Protein AF-A0A3D5X9N9-F1 (afdb_monomer_lite)

Foldseek 3Di:
DPPVVVVVVVVVVVVVPCPDPPVPPPPDPPDDPDDDDDDDPPDDLCCCVVCVVVDDCDDSVCCCPVHDHDSPDDDPDDAPDDPQVVCCVVPVDHCVPSVCNDQWDADPVVNGIDGPVD

Structure (mmCIF, N/CA/C/O backbone):
data_AF-A0A3D5X9N9-F1
#
_entry.id   AF-A0A3D5X9N9-F1
#
loop_
_atom_site.group_PDB
_atom_site.id
_atom_site.type_symbol
_atom_site.label_atom_id
_atom_site.label_alt_id
_atom_site.label_comp_id
_atom_site.label_asym_id
_atom_site.label_entity_id
_atom_site.label_seq_id
_atom_site.pdbx_PDB_ins_code
_atom_site.Cartn_x
_atom_site.Cartn_y
_atom_site.Cartn_z
_atom_site.occupancy
_atom_site.B_iso_or_equiv
_atom_site.auth_seq_id
_atom_site.auth_comp_id
_atom_site.auth_asym_id
_atom_site.auth_atom_id
_atom_site.pdbx_PDB_model_num
ATOM 1 N N . MET A 1 1 ? -53.199 -5.745 59.165 1.00 50.38 1 MET A N 1
ATOM 2 C CA . MET A 1 1 ? -52.833 -4.727 58.148 1.00 50.38 1 MET A CA 1
ATOM 3 C C . MET A 1 1 ? -51.319 -4.642 57.859 1.00 50.38 1 MET A C 1
ATOM 5 O O . MET A 1 1 ? -50.864 -3.616 57.387 1.00 50.38 1 MET A O 1
ATOM 9 N N . LYS A 1 2 ? -50.515 -5.704 58.081 1.00 51.69 2 LYS A N 1
ATOM 10 C CA . LYS A 1 2 ? -49.049 -5.687 57.838 1.00 51.69 2 LYS A CA 1
ATOM 11 C C . LYS A 1 2 ? -48.584 -6.542 56.642 1.00 51.69 2 LYS A C 1
ATOM 13 O O . LYS A 1 2 ? -47.462 -6.385 56.187 1.00 51.69 2 LYS A O 1
ATOM 18 N N . LYS A 1 3 ? -49.452 -7.408 56.096 1.00 49.78 3 LYS A N 1
ATOM 19 C CA . LYS A 1 3 ? -49.132 -8.296 54.956 1.00 49.78 3 LYS A CA 1
ATOM 20 C C . LYS A 1 3 ? -49.268 -7.623 53.581 1.00 49.78 3 LYS A C 1
ATOM 22 O O . LYS A 1 3 ? -48.635 -8.058 52.633 1.00 49.78 3 LYS A O 1
ATOM 27 N N . PHE A 1 4 ? -50.037 -6.536 53.488 1.00 49.81 4 PHE A N 1
ATOM 28 C CA . PHE A 1 4 ? -50.234 -5.789 52.235 1.00 49.81 4 PHE A CA 1
ATOM 29 C C . PHE A 1 4 ? -49.070 -4.842 51.899 1.00 49.81 4 PHE A C 1
ATOM 31 O O . PHE A 1 4 ? -48.860 -4.511 50.738 1.00 49.81 4 PHE A O 1
ATOM 38 N N . PHE A 1 5 ? -48.274 -4.453 52.898 1.00 49.25 5 PHE A N 1
ATOM 39 C CA . PHE A 1 5 ? -47.130 -3.554 52.716 1.00 49.25 5 PHE A CA 1
ATOM 40 C C . PHE A 1 5 ? -45.928 -4.249 52.046 1.00 49.25 5 PHE A C 1
ATOM 42 O O . PHE A 1 5 ? -45.162 -3.618 51.327 1.00 49.25 5 PHE A O 1
ATOM 49 N N . TRP A 1 6 ? -45.799 -5.570 52.215 1.00 51.16 6 TRP A N 1
ATOM 50 C CA . TRP A 1 6 ? -44.709 -6.370 51.637 1.00 51.16 6 TRP A CA 1
ATOM 51 C C . TRP A 1 6 ? -44.961 -6.852 50.199 1.00 51.16 6 TRP A C 1
ATOM 53 O O . TRP A 1 6 ? -44.020 -7.280 49.537 1.00 51.16 6 TRP A O 1
ATOM 63 N N . LEU A 1 7 ? -46.195 -6.760 49.686 1.00 54.00 7 LEU A N 1
ATOM 64 C CA . LEU A 1 7 ? -46.487 -7.071 48.279 1.00 54.00 7 LEU A CA 1
ATOM 65 C C . LEU A 1 7 ? -46.157 -5.890 47.350 1.00 54.00 7 LEU A C 1
ATOM 67 O O . LEU A 1 7 ? -45.655 -6.09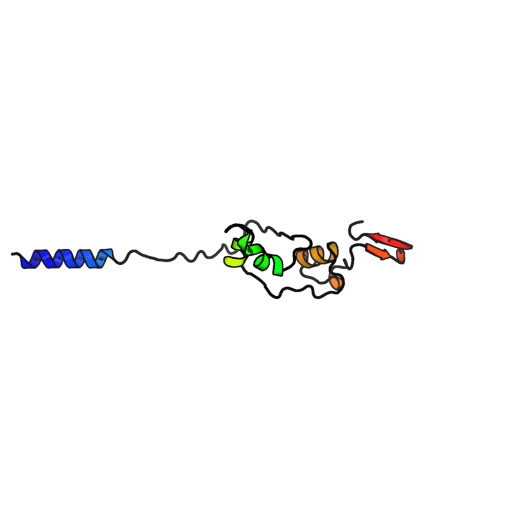7 46.250 1.00 54.00 7 LEU A O 1
ATOM 71 N N . GLY A 1 8 ? -46.367 -4.648 47.805 1.00 51.84 8 GLY A N 1
ATOM 72 C CA . GLY A 1 8 ? -46.040 -3.445 47.026 1.00 51.84 8 GLY A CA 1
ATOM 73 C C . GLY A 1 8 ? -44.535 -3.245 46.808 1.00 51.84 8 GLY A C 1
ATOM 74 O O . GLY A 1 8 ? -44.122 -2.777 45.749 1.00 51.84 8 GLY A O 1
ATOM 75 N N . LEU A 1 9 ? -43.705 -3.671 47.769 1.00 52.59 9 LEU A N 1
ATOM 76 C CA . LEU A 1 9 ? -42.243 -3.574 47.681 1.00 52.59 9 LEU A CA 1
ATOM 77 C C . LEU A 1 9 ? -41.646 -4.592 46.689 1.00 52.59 9 LEU A C 1
ATOM 79 O O . LEU A 1 9 ? -40.672 -4.296 46.003 1.00 52.59 9 LEU A O 1
ATOM 83 N N . SER A 1 10 ? -42.267 -5.770 46.562 1.00 52.41 10 SER A N 1
ATOM 84 C CA . SER A 1 10 ? -41.876 -6.807 45.595 1.00 52.41 10 SER A CA 1
ATOM 85 C C . SER A 1 10 ? -42.146 -6.379 44.148 1.00 52.41 10 SER A C 1
ATOM 87 O O . SER A 1 10 ? -41.316 -6.627 43.274 1.00 52.41 10 SER A O 1
ATOM 89 N N . VAL A 1 11 ? -43.255 -5.679 43.890 1.00 52.66 11 VAL A N 1
ATOM 90 C CA . VAL A 1 11 ? -43.610 -5.222 42.536 1.00 52.66 11 VAL A CA 1
ATOM 91 C C . VAL A 1 11 ? -42.684 -4.096 42.060 1.00 52.66 11 VAL A C 1
ATOM 93 O O . VAL A 1 11 ? -42.306 -4.082 40.890 1.00 52.66 11 VAL A O 1
ATOM 96 N N . PHE A 1 12 ? -42.223 -3.213 42.952 1.00 50.19 12 PHE A N 1
ATOM 97 C CA . PHE A 1 12 ? -41.213 -2.199 42.611 1.00 50.19 12 PHE A CA 1
ATOM 98 C C . PHE A 1 12 ? -39.807 -2.782 42.396 1.00 50.19 12 PHE A C 1
ATOM 100 O O . PHE A 1 12 ? -39.053 -2.260 41.577 1.00 50.19 12 PHE A O 1
ATOM 107 N N . PHE A 1 13 ? -39.462 -3.891 43.059 1.00 47.09 13 PHE A N 1
ATOM 108 C CA . PHE A 1 13 ? -38.160 -4.547 42.886 1.00 47.09 13 PHE A CA 1
ATOM 109 C C . PHE A 1 13 ? -38.043 -5.308 41.552 1.00 47.09 13 PHE A C 1
ATOM 111 O O . PHE A 1 13 ? -36.957 -5.410 40.989 1.00 47.09 13 PHE A O 1
ATOM 118 N N . VAL A 1 14 ? -39.163 -5.784 40.994 1.00 51.38 14 VAL A N 1
ATOM 119 C CA . VAL A 1 14 ? -39.185 -6.470 39.687 1.00 51.38 14 VAL A CA 1
ATOM 120 C C . VAL A 1 14 ? -39.177 -5.482 38.510 1.00 51.38 14 VAL A C 1
ATOM 122 O O . VAL A 1 14 ? -38.567 -5.764 37.481 1.00 51.38 14 VAL A O 1
ATOM 125 N N . HIS A 1 15 ? -39.764 -4.289 38.659 1.00 47.28 15 HIS A N 1
ATOM 126 C CA . HIS A 1 15 ? -39.765 -3.269 37.597 1.00 47.28 15 HIS A CA 1
ATOM 127 C C . HIS A 1 15 ? -38.444 -2.484 37.478 1.00 47.28 15 HIS A C 1
ATOM 129 O O . HIS A 1 15 ? -38.218 -1.835 36.460 1.00 47.28 15 HIS A O 1
ATOM 135 N N . GLY A 1 16 ? -37.553 -2.555 38.476 1.00 48.16 16 GLY A N 1
ATOM 136 C CA . GLY A 1 16 ? -36.245 -1.881 38.456 1.00 48.16 16 GLY A CA 1
ATOM 137 C C . GLY A 1 16 ? -35.137 -2.617 37.689 1.00 48.16 16 GLY A C 1
ATOM 138 O O . GLY A 1 16 ? -34.072 -2.047 37.470 1.00 48.16 16 GLY A O 1
ATOM 139 N N . LEU A 1 17 ? -35.364 -3.870 37.275 1.00 49.91 17 LEU A N 1
ATOM 140 C CA . LEU A 1 17 ? -34.336 -4.723 36.658 1.00 49.91 17 LEU A CA 1
ATOM 141 C C . LEU A 1 17 ? -34.373 -4.768 35.125 1.00 49.91 17 LEU A C 1
ATOM 143 O O . LEU A 1 17 ? -33.456 -5.308 34.514 1.00 49.91 17 LEU A O 1
ATOM 147 N N . VAL A 1 18 ? -35.369 -4.156 34.480 1.00 53.66 18 VAL A N 1
ATOM 148 C CA . VAL A 1 18 ? -35.439 -4.071 33.009 1.00 53.66 18 VAL A CA 1
ATOM 149 C C . VAL A 1 18 ? -34.928 -2.705 32.543 1.00 53.66 18 VAL A C 1
ATOM 151 O O . VAL A 1 18 ? -35.589 -1.963 31.818 1.00 53.66 18 VAL A O 1
ATOM 154 N N . SER A 1 19 ? -33.717 -2.349 32.976 1.00 56.19 19 SER A N 1
ATOM 155 C CA . SER A 1 19 ? -32.956 -1.287 32.321 1.00 56.19 19 SER A CA 1
ATOM 156 C C . SER A 1 19 ? -32.614 -1.774 30.921 1.00 56.19 19 SER A C 1
ATOM 158 O O . SER A 1 19 ? -31.780 -2.656 30.732 1.00 56.19 19 SER A O 1
ATOM 160 N N . LYS A 1 20 ? -33.330 -1.215 29.947 1.00 48.22 20 LYS A N 1
ATOM 161 C CA . LYS A 1 20 ? -33.132 -1.347 28.506 1.00 48.22 20 LYS A CA 1
ATOM 162 C C . LYS A 1 20 ? -31.645 -1.294 28.131 1.00 48.22 20 LYS A C 1
ATOM 164 O O . LYS A 1 20 ? -31.114 -0.223 27.858 1.00 48.22 20 LYS A O 1
ATOM 169 N N . SER A 1 21 ? -30.993 -2.447 28.035 1.00 49.22 21 SER A N 1
ATOM 170 C CA . SER A 1 21 ? -29.744 -2.583 27.289 1.00 49.22 21 SER A CA 1
ATOM 171 C C . SER A 1 21 ? -30.104 -2.949 25.851 1.00 49.22 21 SER A C 1
ATOM 173 O O . SER A 1 21 ? -29.894 -4.064 25.386 1.00 49.22 21 SER A O 1
ATOM 175 N N . PHE A 1 22 ? -30.727 -2.003 25.143 1.00 56.88 22 PHE A N 1
ATOM 176 C CA . PHE A 1 22 ? -30.637 -2.024 23.690 1.00 56.88 22 PHE A CA 1
ATOM 177 C C . PHE A 1 22 ? -29.221 -1.558 23.382 1.00 56.88 22 PHE A C 1
ATOM 179 O O . PHE A 1 22 ? -28.948 -0.361 23.360 1.00 56.88 22 PHE A O 1
ATOM 186 N N . ALA A 1 23 ? -28.301 -2.508 23.220 1.00 51.41 23 ALA A N 1
ATOM 187 C CA . ALA A 1 23 ? -27.048 -2.229 22.547 1.00 51.41 23 ALA A CA 1
ATOM 188 C C . ALA A 1 23 ? -27.422 -1.658 21.175 1.00 51.41 23 ALA A C 1
ATOM 190 O O . ALA A 1 23 ? -27.928 -2.370 20.308 1.00 51.41 23 ALA A O 1
ATOM 191 N N . GLN A 1 24 ? -27.282 -0.343 21.023 1.00 52.84 24 GLN A N 1
ATOM 192 C CA . GLN A 1 24 ? -27.513 0.331 19.762 1.00 52.84 24 GLN A CA 1
ATOM 193 C C . GLN A 1 24 ? -26.473 -0.211 18.788 1.00 52.84 24 GLN A C 1
ATOM 195 O O . GLN A 1 24 ? -25.292 0.122 18.878 1.00 52.84 24 GLN A O 1
ATOM 200 N N . ILE A 1 25 ? -26.909 -1.100 17.895 1.00 54.00 25 ILE A N 1
ATOM 201 C CA . ILE A 1 25 ? -26.103 -1.532 16.761 1.00 54.00 25 ILE A CA 1
ATOM 202 C C . ILE A 1 25 ? -25.841 -0.258 15.962 1.00 54.00 25 ILE A C 1
ATOM 204 O O . ILE A 1 25 ? -26.742 0.286 15.325 1.00 54.00 25 ILE A O 1
ATOM 208 N N . ASN A 1 26 ? -24.625 0.273 16.078 1.00 61.59 26 ASN A N 1
ATOM 209 C CA . ASN A 1 26 ? -24.166 1.392 15.273 1.00 61.59 26 ASN A CA 1
ATOM 210 C C . ASN A 1 26 ? -24.025 0.863 13.847 1.00 61.59 26 ASN A C 1
ATOM 212 O O . ASN A 1 26 ? -22.981 0.334 13.475 1.00 61.59 26 ASN A O 1
ATOM 216 N N . ILE A 1 27 ? -25.113 0.924 13.081 1.00 63.66 27 ILE A N 1
ATOM 217 C CA . ILE A 1 27 ? -25.077 0.649 11.651 1.00 63.66 27 ILE A CA 1
ATOM 218 C C . ILE A 1 27 ? -24.303 1.824 11.049 1.00 63.66 27 ILE A C 1
ATOM 220 O O . ILE A 1 27 ? -24.787 2.959 11.131 1.00 63.66 27 ILE A O 1
ATOM 224 N N . PRO A 1 28 ? -23.083 1.609 10.527 1.00 69.94 28 PRO A N 1
ATOM 225 C CA . PRO A 1 28 ? -22.329 2.695 9.927 1.00 69.94 28 PRO A CA 1
ATOM 226 C C . PRO A 1 28 ? -23.160 3.314 8.793 1.00 69.94 28 PRO A C 1
ATOM 228 O O . PRO A 1 28 ? -23.891 2.592 8.110 1.00 69.94 28 PRO A O 1
ATOM 231 N N . PRO A 1 29 ? -23.094 4.644 8.601 1.00 74.31 29 PRO A N 1
ATOM 232 C CA . PRO A 1 29 ? -23.847 5.310 7.549 1.00 74.31 29 PRO A CA 1
ATOM 233 C C . PRO A 1 29 ? -23.539 4.664 6.198 1.00 74.31 29 PRO A C 1
ATOM 235 O O . PRO A 1 29 ? -22.384 4.360 5.905 1.00 74.31 29 PRO A O 1
ATOM 238 N N . GLU A 1 30 ? -24.574 4.499 5.373 1.00 82.44 30 GLU A N 1
ATOM 239 C CA . GLU A 1 30 ? -24.507 3.775 4.094 1.00 82.44 30 GLU A CA 1
ATOM 240 C C . GLU A 1 30 ? -23.409 4.319 3.160 1.00 82.44 30 GLU A C 1
ATOM 242 O O . GLU A 1 30 ? -22.825 3.582 2.369 1.00 82.44 30 GLU A O 1
ATOM 247 N N . LYS A 1 31 ? -23.064 5.608 3.306 1.00 89.50 31 LYS A N 1
ATOM 248 C CA . LYS A 1 31 ? -21.943 6.248 2.620 1.00 89.50 31 LYS A CA 1
ATOM 249 C C . LYS A 1 31 ? -21.066 7.047 3.595 1.00 89.50 31 LYS A C 1
ATOM 251 O O . LYS A 1 31 ? -21.563 7.989 4.224 1.00 89.50 31 LYS A O 1
ATOM 256 N N . PRO A 1 32 ? -19.757 6.754 3.695 1.00 91.38 32 PRO A N 1
ATOM 257 C CA . PRO A 1 32 ? -18.840 7.576 4.475 1.00 91.38 32 PRO A CA 1
ATOM 258 C C . PRO A 1 32 ? -18.669 8.958 3.826 1.00 91.38 32 PRO A C 1
ATOM 260 O O . PRO A 1 32 ? -18.585 9.081 2.604 1.00 91.38 32 PRO A O 1
ATOM 263 N N . LYS A 1 33 ? -18.588 10.013 4.648 1.00 93.50 33 LYS A N 1
ATOM 264 C CA . LYS A 1 33 ? -18.336 11.389 4.171 1.00 93.50 33 LYS A CA 1
ATOM 265 C C . LYS A 1 33 ? -16.892 11.607 3.711 1.00 93.50 33 LYS A C 1
ATOM 267 O O . LYS A 1 33 ? -16.638 12.491 2.903 1.00 93.50 33 LYS A O 1
ATOM 272 N N . LEU A 1 34 ? -15.961 10.822 4.249 1.00 94.81 34 LEU A N 1
ATOM 273 C CA . LEU A 1 34 ? -14.533 10.895 3.971 1.00 94.81 34 LEU A CA 1
ATOM 274 C C . LEU A 1 34 ? -13.961 9.480 3.919 1.00 94.81 34 LEU A C 1
ATOM 276 O O . LEU A 1 34 ? -14.256 8.658 4.786 1.00 94.81 34 LEU A O 1
ATOM 280 N N . ILE A 1 35 ? -13.120 9.227 2.921 1.00 93.44 35 ILE A N 1
ATOM 281 C CA . ILE A 1 35 ? -12.308 8.018 2.812 1.00 93.44 35 ILE A CA 1
ATOM 282 C C . ILE A 1 35 ? -10.850 8.459 2.879 1.00 93.44 35 ILE A C 1
ATOM 284 O O . ILE A 1 35 ? -10.428 9.321 2.111 1.00 93.44 35 ILE A O 1
ATOM 288 N N . VAL A 1 36 ? -10.091 7.871 3.802 1.00 95.50 36 VAL A N 1
ATOM 289 C CA . VAL A 1 36 ? -8.653 8.113 3.942 1.00 95.50 36 VAL A CA 1
ATOM 290 C C . VAL A 1 36 ? -7.923 6.824 3.597 1.00 95.50 36 VAL A C 1
ATOM 292 O O . VAL A 1 36 ? -8.085 5.813 4.278 1.00 95.50 36 VAL A O 1
ATOM 295 N N . GLN A 1 37 ? -7.124 6.859 2.533 1.00 95.31 37 GLN A N 1
ATOM 296 C CA . GLN A 1 37 ? -6.260 5.752 2.140 1.00 95.31 37 GLN A CA 1
ATOM 297 C C . GLN A 1 37 ? -4.844 6.017 2.655 1.00 95.31 37 GLN A C 1
ATOM 299 O O . GLN A 1 37 ? -4.236 7.029 2.317 1.00 95.31 37 GLN A O 1
ATOM 304 N N . ILE A 1 38 ? -4.324 5.106 3.479 1.00 95.50 38 ILE A N 1
ATOM 305 C CA . ILE A 1 38 ? -2.985 5.204 4.070 1.00 95.50 38 ILE A CA 1
ATOM 306 C C . ILE A 1 38 ? -2.163 4.012 3.590 1.00 95.50 38 ILE A C 1
ATOM 308 O O . ILE A 1 38 ? -2.530 2.864 3.834 1.00 95.50 38 ILE A O 1
ATOM 312 N N . VAL A 1 39 ? -1.036 4.286 2.933 1.00 94.62 39 VAL A N 1
ATOM 313 C CA . VAL A 1 39 ? -0.074 3.268 2.496 1.00 94.62 39 VAL A CA 1
ATOM 314 C C . VAL A 1 39 ? 1.254 3.541 3.189 1.00 94.62 39 VAL A C 1
ATOM 316 O O . VAL A 1 39 ? 1.863 4.589 2.991 1.00 94.62 39 VAL A O 1
ATOM 319 N N . VAL A 1 40 ? 1.703 2.599 4.017 1.00 95.31 40 VAL A N 1
ATOM 320 C CA . VAL A 1 40 ? 2.986 2.703 4.720 1.00 95.31 40 VAL A CA 1
ATOM 321 C C . VAL A 1 40 ? 4.058 1.993 3.898 1.00 95.31 40 VAL A C 1
ATOM 323 O O . VAL A 1 40 ? 4.008 0.776 3.702 1.00 95.31 40 VAL A O 1
ATOM 326 N N . SER A 1 41 ? 5.038 2.753 3.416 1.00 93.62 41 SER A N 1
ATOM 327 C CA . SER A 1 41 ? 6.129 2.230 2.591 1.00 93.62 41 SER A CA 1
ATOM 328 C C . SER A 1 41 ? 6.902 1.122 3.301 1.00 93.62 41 SER A C 1
ATOM 330 O O . SER A 1 41 ? 7.310 1.271 4.451 1.00 93.62 41 SER A O 1
ATOM 332 N N . GLN A 1 42 ? 7.128 0.013 2.590 1.00 93.81 42 GLN A N 1
ATOM 333 C CA . GLN A 1 42 ? 7.941 -1.118 3.055 1.00 93.81 42 GLN A CA 1
ATOM 334 C C . GLN A 1 42 ? 7.467 -1.743 4.387 1.00 93.81 42 GLN A C 1
ATOM 336 O O . GLN A 1 42 ? 8.229 -2.420 5.082 1.00 93.81 42 GLN A O 1
ATOM 341 N N . MET A 1 43 ? 6.195 -1.558 4.746 1.00 94.38 43 MET A N 1
ATOM 342 C CA . MET A 1 43 ? 5.624 -2.173 5.936 1.00 94.38 43 MET A CA 1
ATOM 343 C C . MET A 1 43 ? 5.287 -3.636 5.666 1.00 94.38 43 MET A C 1
ATOM 345 O O . MET A 1 43 ? 4.380 -3.959 4.899 1.00 94.38 43 MET A O 1
ATOM 349 N N . ARG A 1 44 ? 6.016 -4.541 6.317 1.00 93.50 44 ARG A N 1
ATOM 350 C CA . ARG A 1 44 ? 5.684 -5.964 6.288 1.00 93.50 44 ARG A CA 1
ATOM 351 C C . ARG A 1 44 ? 4.521 -6.262 7.224 1.00 93.50 44 ARG A C 1
ATOM 353 O O . ARG A 1 44 ? 4.412 -5.679 8.301 1.00 93.50 44 ARG A O 1
ATOM 360 N N . TYR A 1 45 ? 3.706 -7.238 6.840 1.00 92.50 45 TYR A N 1
ATOM 361 C CA . TYR A 1 45 ? 2.558 -7.686 7.626 1.00 92.50 45 TYR A CA 1
ATOM 362 C C . TYR A 1 45 ? 2.939 -8.120 9.056 1.00 92.50 45 TYR A C 1
ATOM 364 O O . TYR A 1 45 ? 2.262 -7.752 10.01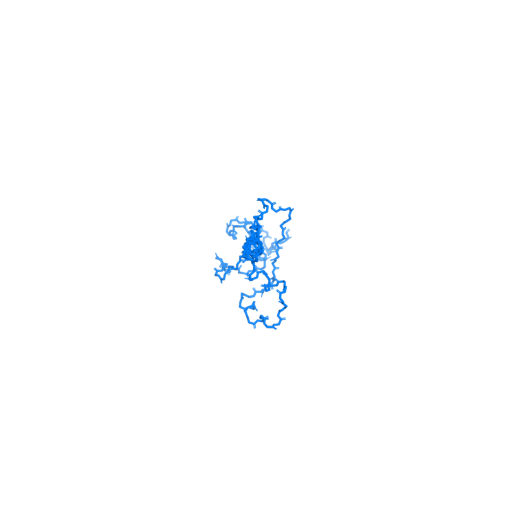5 1.00 92.50 45 TYR A O 1
ATOM 372 N N . ASP A 1 46 ? 4.054 -8.842 9.230 1.00 94.38 46 ASP A N 1
ATOM 373 C CA . ASP A 1 46 ? 4.462 -9.387 10.532 1.00 94.38 46 ASP A CA 1
ATOM 374 C C . ASP A 1 46 ? 4.828 -8.313 11.568 1.00 94.38 46 ASP A C 1
ATOM 376 O O . ASP A 1 46 ? 4.837 -8.595 12.766 1.00 94.38 46 ASP A O 1
ATOM 380 N N . TYR A 1 47 ? 5.070 -7.069 11.145 1.00 95.62 47 TYR A N 1
ATOM 381 C CA . TYR A 1 47 ? 5.422 -5.975 12.050 1.00 95.62 47 TYR A CA 1
ATOM 382 C C . TYR A 1 47 ? 4.295 -5.604 13.013 1.00 95.62 47 TYR A C 1
ATOM 384 O O . TYR A 1 47 ? 4.586 -5.282 14.164 1.00 95.62 47 TYR A O 1
ATOM 392 N N . ILE A 1 48 ? 3.031 -5.711 12.587 1.00 93.94 48 ILE A N 1
ATOM 393 C CA . ILE A 1 48 ? 1.873 -5.424 13.447 1.00 93.94 48 ILE A CA 1
ATOM 394 C C . ILE A 1 48 ? 1.884 -6.333 14.678 1.00 93.94 48 ILE A C 1
ATOM 396 O O . ILE A 1 48 ? 1.767 -5.864 15.806 1.00 93.94 48 ILE A O 1
ATOM 400 N N . GLN A 1 49 ? 2.092 -7.634 14.471 1.00 92.06 49 GLN A N 1
ATOM 401 C CA . GLN A 1 49 ? 2.128 -8.604 15.562 1.00 92.06 49 GLN A CA 1
ATOM 402 C C . GLN A 1 49 ? 3.456 -8.561 16.327 1.00 92.06 49 GLN A C 1
ATOM 404 O O . GLN A 1 49 ? 3.454 -8.617 17.555 1.00 92.06 49 GLN A O 1
ATOM 409 N N . ARG A 1 50 ? 4.591 -8.450 15.625 1.00 95.25 50 ARG A N 1
ATOM 410 C CA . ARG A 1 50 ? 5.933 -8.476 16.229 1.00 95.25 50 ARG A CA 1
ATOM 411 C C . ARG A 1 50 ? 6.172 -7.306 17.183 1.00 95.25 50 ARG A C 1
ATOM 413 O O . ARG A 1 50 ? 6.823 -7.478 18.212 1.00 95.25 50 ARG A O 1
ATOM 420 N N . TYR A 1 51 ? 5.668 -6.126 16.837 1.00 95.50 51 TYR A N 1
ATOM 421 C CA . TYR A 1 51 ? 5.862 -4.899 17.608 1.00 95.50 51 TYR A CA 1
ATOM 422 C C . TYR A 1 51 ? 4.594 -4.443 18.333 1.00 95.50 51 TYR A C 1
ATOM 424 O O . TYR A 1 51 ? 4.552 -3.315 18.811 1.00 95.50 51 TYR A O 1
ATOM 432 N N . SER A 1 52 ? 3.594 -5.318 18.476 1.00 94.06 52 SER A N 1
ATOM 433 C CA . SER A 1 52 ? 2.321 -5.014 19.146 1.00 94.06 52 SER A CA 1
ATOM 434 C C . SER A 1 52 ? 2.507 -4.416 20.543 1.00 94.06 52 SER A C 1
ATOM 436 O O . SER A 1 52 ? 1.871 -3.426 20.873 1.00 94.06 52 SER A O 1
ATOM 438 N N . HIS A 1 53 ? 3.456 -4.942 21.323 1.00 95.19 53 HIS A N 1
ATOM 439 C CA . HIS A 1 53 ? 3.807 -4.446 22.660 1.00 95.19 53 HIS A CA 1
ATOM 440 C C . HIS A 1 53 ? 4.408 -3.028 22.677 1.00 95.19 53 HIS A C 1
ATOM 442 O O . HIS A 1 53 ? 4.512 -2.428 23.742 1.00 95.19 53 HIS A O 1
ATOM 448 N N . LYS A 1 54 ? 4.851 -2.509 21.525 1.00 96.19 54 LYS A N 1
ATOM 449 C CA . LYS A 1 54 ? 5.370 -1.140 21.372 1.00 96.19 54 LYS A CA 1
ATOM 450 C C . LYS A 1 54 ? 4.321 -0.169 20.837 1.00 96.19 54 LYS A C 1
ATOM 452 O O . LYS A 1 54 ? 4.568 1.034 20.844 1.00 96.19 54 LYS A O 1
ATOM 457 N N . PHE A 1 55 ? 3.195 -0.668 20.336 1.00 95.25 55 PHE A N 1
ATOM 458 C CA . PHE A 1 55 ? 2.100 0.170 19.872 1.00 95.25 55 PHE A CA 1
ATOM 459 C C . PHE A 1 55 ? 1.156 0.495 21.029 1.00 95.25 55 PHE A C 1
ATOM 461 O O . PHE A 1 55 ? 0.949 -0.314 21.932 1.00 95.25 55 PHE A O 1
ATOM 468 N N . GLY A 1 56 ? 0.586 1.700 20.996 1.00 93.62 56 GLY A N 1
ATOM 469 C CA . GLY A 1 56 ? -0.513 2.061 21.885 1.00 93.62 56 GLY A CA 1
ATOM 470 C C . GLY A 1 56 ? -1.785 1.275 21.555 1.00 93.62 56 GLY A C 1
ATOM 471 O O . GLY A 1 56 ? -1.854 0.550 20.561 1.00 93.62 56 GLY A O 1
ATOM 472 N N . THR A 1 57 ? -2.816 1.447 22.382 1.00 92.69 57 THR A N 1
ATOM 473 C CA . THR A 1 57 ? -4.150 0.878 22.128 1.00 92.69 57 THR A CA 1
ATOM 474 C C . THR A 1 57 ? -4.812 1.477 20.885 1.00 92.69 57 THR A C 1
ATOM 476 O O . THR A 1 57 ? -5.596 0.798 20.222 1.00 92.69 57 THR A O 1
ATOM 479 N N . ASP A 1 58 ? -4.452 2.714 20.545 1.00 93.62 58 ASP A N 1
ATOM 480 C CA . ASP A 1 58 ? -4.978 3.458 19.401 1.00 93.62 58 ASP A CA 1
ATOM 481 C C . ASP A 1 58 ? -4.129 3.258 18.127 1.00 93.62 58 ASP A C 1
ATOM 483 O O . ASP A 1 58 ? -3.047 2.663 18.142 1.00 93.62 58 ASP A O 1
ATOM 487 N N . GLY A 1 59 ? -4.615 3.748 16.983 1.00 93.19 59 GLY A N 1
ATOM 488 C CA . GLY A 1 59 ? -3.882 3.690 15.712 1.00 93.19 59 GLY A CA 1
ATOM 489 C C . GLY A 1 59 ? -3.837 2.280 15.113 1.00 93.19 59 GLY A C 1
ATOM 490 O O . GLY A 1 59 ? -4.880 1.705 14.810 1.00 93.19 59 GLY A O 1
ATOM 491 N N . PHE A 1 60 ? -2.641 1.707 14.913 1.00 94.69 60 PHE A N 1
ATOM 492 C CA . PHE A 1 60 ? -2.489 0.395 14.259 1.00 94.69 60 PHE A CA 1
ATOM 493 C C . PHE A 1 60 ? -3.239 -0.730 14.984 1.00 94.69 60 PHE A C 1
ATOM 495 O O . PHE A 1 60 ? -3.881 -1.552 14.330 1.00 94.69 60 PHE A O 1
ATOM 502 N N . MET A 1 61 ? -3.191 -0.760 16.321 1.00 94.81 61 MET A N 1
ATOM 503 C CA . MET A 1 61 ? -3.874 -1.797 17.102 1.00 94.81 61 MET A CA 1
ATOM 504 C C . MET A 1 61 ? -5.393 -1.621 17.069 1.00 94.81 61 MET A C 1
ATOM 506 O O . MET A 1 61 ? -6.114 -2.611 16.963 1.00 94.81 61 MET A O 1
ATOM 510 N N . GLN A 1 62 ? -5.889 -0.382 17.071 1.00 94.75 62 GLN A N 1
ATOM 511 C CA . GLN A 1 62 ? -7.313 -0.099 16.894 1.00 94.75 62 GLN A CA 1
ATOM 512 C C . GLN A 1 62 ? -7.813 -0.583 15.528 1.00 94.75 62 GLN A C 1
ATOM 514 O O . GLN A 1 62 ? -8.813 -1.295 15.466 1.00 94.75 62 GLN A O 1
ATOM 519 N N . LEU A 1 63 ? -7.092 -0.268 14.447 1.00 94.12 63 LEU A N 1
ATOM 520 C CA . LEU A 1 63 ? -7.437 -0.720 13.095 1.00 94.12 63 LEU A CA 1
ATOM 521 C C . LEU A 1 63 ? -7.428 -2.252 12.982 1.00 94.12 63 LEU A C 1
ATOM 523 O O . LEU A 1 63 ? -8.325 -2.825 12.367 1.00 94.12 63 LEU A O 1
ATOM 527 N N . ALA A 1 64 ? -6.450 -2.921 13.598 1.00 93.06 64 ALA A N 1
ATOM 528 C CA . ALA A 1 64 ? -6.341 -4.378 13.570 1.00 93.06 64 ALA A CA 1
ATOM 529 C C . ALA A 1 64 ? -7.417 -5.093 14.411 1.00 93.06 64 ALA A C 1
ATOM 531 O O . ALA A 1 64 ? -7.845 -6.184 14.037 1.00 93.06 64 ALA A O 1
ATOM 532 N N . ASN A 1 65 ? -7.840 -4.502 15.535 1.00 92.94 65 ASN A N 1
ATOM 533 C CA . ASN A 1 65 ? -8.775 -5.126 16.478 1.00 92.94 65 ASN A CA 1
ATOM 534 C C . ASN A 1 65 ? -10.247 -4.779 16.209 1.00 92.94 65 ASN A C 1
ATOM 536 O O . ASN A 1 65 ? -11.117 -5.602 16.476 1.00 92.94 65 ASN A O 1
ATOM 540 N N . GLN A 1 66 ? -10.535 -3.564 15.732 1.00 93.81 66 GLN A N 1
ATOM 541 C CA . GLN A 1 66 ? -11.902 -3.055 15.532 1.00 93.81 66 GLN A CA 1
ATOM 542 C C . GLN A 1 66 ? -12.289 -2.938 14.050 1.00 93.81 66 GLN A C 1
ATOM 544 O O . GLN A 1 66 ? -13.461 -2.739 13.738 1.00 93.81 66 GLN A O 1
ATOM 549 N N . GLY A 1 67 ? -11.319 -3.034 13.136 1.00 91.31 67 GLY A N 1
ATOM 550 C CA . GLY A 1 67 ? -11.532 -2.969 11.692 1.00 91.31 67 GLY A CA 1
ATOM 551 C C . GLY A 1 67 ? -11.495 -4.333 11.001 1.00 91.31 67 GLY A C 1
ATOM 552 O O . GLY A 1 67 ? -11.398 -5.390 11.624 1.00 91.31 67 GLY A O 1
ATOM 553 N N . ALA A 1 68 ? -11.542 -4.305 9.669 1.00 92.81 68 ALA A N 1
ATOM 554 C CA . ALA A 1 68 ? -11.320 -5.488 8.845 1.00 92.81 68 ALA A CA 1
ATOM 555 C C . ALA A 1 68 ? -9.812 -5.738 8.677 1.00 92.81 68 ALA A C 1
ATOM 557 O O . ALA A 1 68 ? -9.112 -4.947 8.044 1.00 92.81 68 ALA A O 1
ATOM 558 N N . PHE A 1 69 ? -9.311 -6.848 9.226 1.00 92.69 69 PHE A N 1
ATOM 559 C CA . PHE A 1 69 ? -7.884 -7.175 9.200 1.00 92.69 69 PHE A CA 1
ATOM 560 C C . PHE A 1 69 ? -7.557 -8.336 8.246 1.00 92.69 69 PHE A C 1
ATOM 562 O O . PHE A 1 69 ? -7.654 -9.516 8.592 1.00 92.69 69 PHE A O 1
ATOM 569 N N . CYS A 1 70 ? -7.133 -7.996 7.027 1.00 93.25 70 CYS A N 1
ATOM 570 C CA . CYS A 1 70 ? -6.815 -8.955 5.965 1.00 93.25 70 CYS A CA 1
ATOM 571 C C . CYS A 1 70 ? -5.393 -9.528 6.107 1.00 93.25 70 CYS A C 1
ATOM 573 O O . CYS A 1 70 ? -4.425 -8.961 5.606 1.00 93.25 70 CYS A O 1
ATOM 575 N N . ARG A 1 71 ? -5.264 -10.690 6.759 1.00 91.94 71 ARG A N 1
ATOM 576 C CA . ARG A 1 71 ? -3.961 -11.318 7.075 1.00 91.94 71 ARG A CA 1
ATOM 577 C C . ARG A 1 71 ? -3.263 -12.009 5.901 1.00 91.94 71 ARG A C 1
ATOM 579 O O . ARG A 1 71 ? -2.058 -12.223 5.947 1.00 91.94 71 ARG A O 1
ATOM 586 N N . ASN A 1 72 ? -4.016 -12.370 4.864 1.00 93.94 72 ASN A N 1
ATOM 587 C CA . ASN A 1 72 ? -3.512 -13.078 3.683 1.00 93.94 72 ASN A CA 1
ATOM 588 C C . ASN A 1 72 ? -3.621 -12.219 2.411 1.00 93.94 72 ASN A C 1
ATOM 590 O O . ASN A 1 72 ? -3.987 -12.707 1.345 1.00 93.94 72 ASN A O 1
ATOM 594 N N . ALA A 1 73 ? -3.354 -10.917 2.532 1.00 93.12 73 ALA A N 1
ATOM 595 C CA . ALA A 1 73 ? -3.255 -10.018 1.388 1.00 93.12 73 ALA A CA 1
ATOM 596 C C . ALA A 1 73 ? -1.849 -10.108 0.774 1.00 93.12 73 ALA A C 1
ATOM 598 O O . ALA A 1 73 ? -0.847 -10.034 1.487 1.00 93.12 73 ALA A O 1
ATOM 599 N N . ARG A 1 74 ? -1.763 -10.292 -0.547 1.00 92.56 74 ARG A N 1
ATOM 600 C CA . ARG A 1 74 ? -0.494 -10.464 -1.269 1.00 92.56 74 ARG A CA 1
ATOM 601 C C . ARG A 1 74 ? -0.549 -9.742 -2.607 1.00 92.56 74 ARG A C 1
ATOM 603 O O . ARG A 1 74 ? -1.581 -9.753 -3.273 1.00 92.56 74 ARG A O 1
ATOM 610 N N . TYR A 1 75 ? 0.576 -9.166 -3.019 1.00 92.75 75 TYR A N 1
ATOM 611 C CA . TYR A 1 75 ? 0.735 -8.701 -4.392 1.00 92.75 75 TYR A CA 1
ATOM 612 C C . TYR A 1 75 ? 0.801 -9.905 -5.327 1.00 92.75 75 TYR A C 1
ATOM 614 O O . TYR A 1 75 ? 1.595 -10.819 -5.108 1.00 92.75 75 TYR A O 1
ATOM 622 N N . ASN A 1 76 ? -0.042 -9.902 -6.359 1.00 92.81 76 ASN A N 1
ATOM 623 C CA . ASN A 1 76 ? -0.090 -10.959 -7.367 1.00 92.81 76 ASN A CA 1
ATOM 624 C C . ASN A 1 76 ? 0.623 -10.527 -8.658 1.00 92.81 76 ASN A C 1
ATOM 626 O O . ASN A 1 76 ? 0.078 -10.615 -9.753 1.00 92.81 76 ASN A O 1
ATOM 630 N N . TYR A 1 77 ? 1.820 -9.966 -8.506 1.00 93.38 77 TYR A N 1
ATOM 631 C CA . TYR A 1 77 ? 2.696 -9.559 -9.600 1.00 93.38 77 TYR A CA 1
ATOM 632 C C . TYR A 1 77 ? 4.149 -9.539 -9.117 1.00 93.38 77 TYR A C 1
ATOM 634 O O . TYR A 1 77 ? 4.422 -9.497 -7.918 1.00 93.38 77 TYR A O 1
ATOM 642 N N . LEU A 1 78 ? 5.084 -9.591 -10.065 1.00 91.44 78 LEU A N 1
ATOM 643 C CA . LEU A 1 78 ? 6.496 -9.846 -9.778 1.00 91.44 78 LEU A CA 1
ATOM 644 C C . LEU A 1 78 ? 7.221 -8.639 -9.163 1.00 91.44 78 LEU A C 1
ATOM 646 O O . LEU A 1 78 ? 7.928 -8.771 -8.167 1.00 91.44 78 LEU A O 1
ATOM 650 N N . LEU A 1 79 ? 7.071 -7.458 -9.766 1.00 91.06 79 LEU A N 1
ATOM 651 C CA . LEU A 1 79 ? 7.826 -6.265 -9.382 1.00 91.06 79 LEU A CA 1
ATOM 652 C C . LEU A 1 79 ? 7.097 -5.482 -8.288 1.00 91.06 79 LEU A C 1
ATOM 654 O O . LEU A 1 79 ? 6.345 -4.551 -8.564 1.00 91.06 79 LEU A O 1
ATOM 658 N N . THR A 1 80 ? 7.347 -5.833 -7.026 1.00 91.06 80 THR A N 1
ATOM 659 C CA . THR A 1 80 ? 6.775 -5.150 -5.850 1.00 91.06 80 THR A CA 1
ATOM 660 C C . THR A 1 80 ? 7.512 -3.848 -5.528 1.00 91.06 80 THR A C 1
ATOM 662 O O . THR A 1 80 ? 8.100 -3.684 -4.458 1.00 91.06 80 THR A O 1
ATOM 665 N N . GLN A 1 81 ? 7.524 -2.929 -6.489 1.00 94.00 81 GLN A N 1
ATOM 666 C CA . GLN A 1 81 ? 8.069 -1.584 -6.333 1.00 94.00 81 GLN A CA 1
ATOM 667 C C . GLN A 1 81 ? 6.982 -0.598 -5.884 1.00 94.00 81 GLN A C 1
ATOM 669 O O . GLN A 1 81 ? 5.788 -0.893 -5.955 1.00 94.00 81 GLN A O 1
ATOM 674 N N . SER A 1 82 ? 7.407 0.582 -5.423 1.00 94.31 82 SER A N 1
ATOM 675 C CA . SER A 1 82 ? 6.514 1.591 -4.838 1.00 94.31 82 SER A CA 1
ATOM 676 C C . SER A 1 82 ? 5.409 2.039 -5.802 1.00 94.31 82 SER A C 1
ATOM 678 O O . SER A 1 82 ? 4.231 1.946 -5.466 1.00 94.31 82 SER A O 1
ATOM 680 N N . LEU A 1 83 ? 5.768 2.472 -7.016 1.00 95.00 83 LEU A N 1
ATOM 681 C CA . LEU A 1 83 ? 4.810 3.072 -7.949 1.00 95.00 83 LEU A CA 1
ATOM 682 C C . LEU A 1 83 ? 3.817 2.057 -8.532 1.00 95.00 83 LEU A C 1
ATOM 684 O O . LEU A 1 83 ? 2.620 2.347 -8.497 1.00 95.00 83 LEU A O 1
ATOM 688 N N . PRO A 1 84 ? 4.238 0.845 -8.954 1.00 95.62 84 PRO A N 1
ATOM 689 C CA . PRO A 1 84 ? 3.292 -0.218 -9.290 1.00 95.62 84 PRO A CA 1
ATOM 690 C C . PRO A 1 84 ? 2.340 -0.553 -8.134 1.00 95.62 84 PRO A C 1
ATOM 692 O O . PRO A 1 84 ? 1.143 -0.716 -8.355 1.00 95.62 84 PRO A O 1
ATOM 695 N N . GLY A 1 85 ? 2.847 -0.602 -6.894 1.00 95.19 85 GLY A N 1
ATOM 696 C CA . GLY A 1 85 ? 2.041 -0.888 -5.703 1.00 95.19 85 GLY A CA 1
ATOM 697 C C . GLY A 1 85 ? 0.978 0.161 -5.409 1.00 95.19 85 GLY A C 1
ATOM 698 O O . GLY A 1 85 ? -0.187 -0.191 -5.226 1.00 95.19 85 GLY A O 1
ATOM 699 N N . ILE A 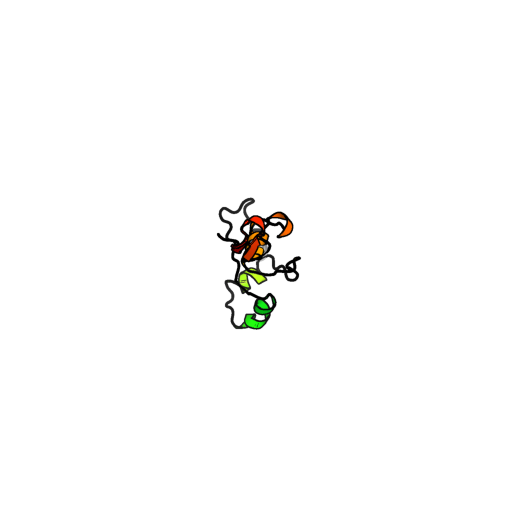1 86 ? 1.351 1.442 -5.414 1.00 95.38 86 ILE A N 1
ATOM 700 C CA . ILE A 1 86 ? 0.398 2.539 -5.206 1.00 95.38 86 ILE A CA 1
ATOM 701 C C . ILE A 1 86 ? -0.658 2.539 -6.318 1.00 95.38 86 ILE A C 1
ATOM 703 O O . ILE A 1 86 ? -1.846 2.628 -6.021 1.00 95.38 86 ILE A O 1
ATOM 707 N N . ALA A 1 87 ? -0.253 2.368 -7.580 1.00 95.62 87 ALA A N 1
ATOM 708 C CA . ALA A 1 87 ? -1.178 2.320 -8.709 1.00 95.62 87 ALA A CA 1
ATOM 709 C C . ALA A 1 87 ? -2.165 1.145 -8.616 1.00 95.62 87 ALA A C 1
ATOM 711 O O . ALA A 1 87 ? -3.364 1.328 -8.836 1.00 95.62 87 ALA A O 1
ATOM 712 N N . THR A 1 88 ? -1.699 -0.043 -8.220 1.00 96.25 88 THR A N 1
ATOM 713 C CA . THR A 1 88 ? -2.570 -1.205 -7.995 1.00 96.25 88 THR A CA 1
ATOM 714 C C . THR A 1 88 ? -3.574 -0.944 -6.867 1.00 96.25 88 THR A C 1
ATOM 716 O O . THR A 1 88 ? -4.761 -1.219 -7.023 1.00 96.25 88 THR A O 1
ATOM 719 N N . ILE A 1 89 ? -3.127 -0.374 -5.743 1.00 95.69 89 ILE A N 1
ATOM 720 C CA . ILE A 1 89 ? -3.986 -0.072 -4.586 1.00 95.69 89 ILE A CA 1
ATOM 721 C C . ILE A 1 89 ? -5.018 1.020 -4.913 1.00 95.69 89 ILE A C 1
ATOM 723 O O . ILE A 1 89 ? -6.161 0.936 -4.466 1.00 95.69 89 ILE A O 1
ATOM 727 N N . ALA A 1 90 ? -4.636 2.034 -5.689 1.00 95.50 90 ALA A N 1
ATOM 728 C CA . ALA A 1 90 ? -5.512 3.148 -6.046 1.00 95.50 90 ALA A CA 1
ATOM 729 C C . ALA A 1 90 ? -6.534 2.785 -7.137 1.00 95.50 90 ALA A C 1
ATOM 731 O O . ALA A 1 90 ? -7.657 3.280 -7.107 1.00 95.50 90 ALA A O 1
ATOM 732 N N . THR A 1 91 ? -6.160 1.927 -8.094 1.00 95.88 91 THR A N 1
ATOM 733 C CA . THR A 1 91 ? -7.024 1.572 -9.238 1.00 95.88 91 THR A CA 1
ATOM 734 C C . THR A 1 91 ? -7.791 0.266 -9.055 1.00 95.88 91 THR A C 1
ATOM 736 O O . THR A 1 91 ? -8.777 0.040 -9.750 1.00 95.88 91 THR A O 1
ATOM 739 N N . GLY A 1 92 ? -7.342 -0.619 -8.161 1.00 95.38 92 GLY A N 1
ATOM 740 C CA . GLY A 1 92 ? -7.909 -1.959 -8.007 1.00 95.38 92 GLY A CA 1
ATOM 741 C C . GLY A 1 92 ? -7.587 -2.914 -9.164 1.00 95.38 92 GLY A C 1
ATOM 742 O O . GLY A 1 92 ? -8.232 -3.953 -9.288 1.00 95.38 92 GLY A O 1
ATOM 743 N N . THR A 1 93 ? -6.609 -2.588 -10.015 1.00 96.19 93 THR A N 1
ATOM 744 C CA . THR A 1 93 ? -6.209 -3.405 -11.176 1.00 96.19 93 THR A CA 1
ATOM 745 C C . THR A 1 93 ? -4.726 -3.770 -11.123 1.00 96.19 93 THR A C 1
ATOM 747 O O . THR A 1 93 ? -3.968 -3.189 -10.353 1.00 96.19 93 THR A O 1
ATOM 750 N N . TYR A 1 94 ? -4.293 -4.747 -11.924 1.00 96.06 94 TYR A N 1
ATOM 751 C CA . TYR A 1 94 ? -2.890 -5.171 -11.974 1.00 96.06 94 TYR A CA 1
ATOM 752 C C . TYR A 1 94 ? -2.021 -4.256 -12.849 1.00 96.06 94 TYR A C 1
ATOM 754 O O . TYR A 1 94 ? -2.550 -3.611 -13.760 1.00 96.06 94 TYR A O 1
ATOM 762 N N . PRO A 1 95 ? -0.680 -4.287 -12.687 1.00 96.00 95 PRO A N 1
ATOM 763 C CA . PRO A 1 95 ? 0.244 -3.553 -13.555 1.00 96.00 95 PRO A CA 1
ATOM 764 C C . PRO A 1 95 ? 0.085 -3.820 -15.051 1.00 96.00 95 PRO A C 1
ATOM 766 O O . PRO A 1 95 ? 0.310 -2.924 -15.858 1.00 96.00 95 PRO A O 1
ATOM 769 N N . SER A 1 96 ? -0.365 -5.019 -15.430 1.00 95.00 96 SER A N 1
ATOM 770 C C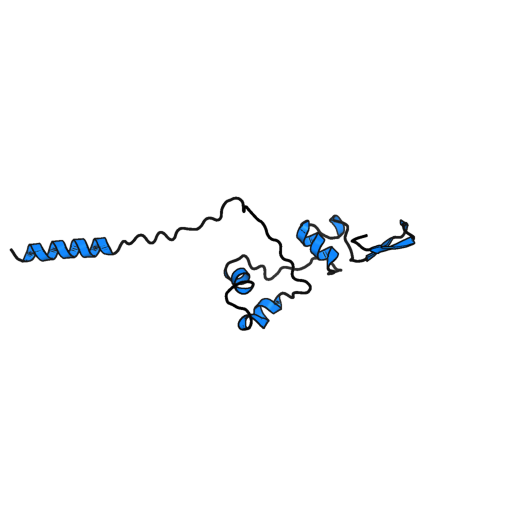A . SER A 1 96 ? -0.685 -5.367 -16.820 1.00 95.00 96 SER A CA 1
ATOM 771 C C . SER A 1 96 ? -1.889 -4.608 -17.391 1.00 95.00 96 SER A C 1
ATOM 773 O O . SER A 1 96 ? -2.062 -4.587 -18.603 1.00 95.00 96 SER A O 1
ATOM 775 N N . VAL A 1 97 ? -2.731 -4.026 -16.533 1.00 96.44 97 VAL A N 1
ATOM 776 C CA . VAL A 1 97 ? -3.941 -3.281 -16.906 1.00 96.44 97 VAL A CA 1
ATOM 777 C C . VAL A 1 97 ? -3.691 -1.779 -16.818 1.00 96.44 97 VAL A C 1
ATOM 779 O O . VAL A 1 97 ? -3.920 -1.070 -17.790 1.00 96.44 97 VAL A O 1
ATOM 782 N N . HIS A 1 98 ? -3.183 -1.283 -15.683 1.00 95.44 98 HIS A N 1
ATOM 783 C CA . HIS A 1 98 ? -2.937 0.154 -15.500 1.00 95.44 98 HIS A CA 1
ATOM 784 C C . HIS A 1 98 ? -1.600 0.644 -16.094 1.00 95.44 98 HIS A C 1
ATOM 786 O O . HIS A 1 98 ? -1.318 1.837 -16.057 1.00 95.44 98 HIS A O 1
ATOM 792 N N . GLY A 1 99 ? -0.741 -0.249 -16.601 1.00 93.88 99 GLY A N 1
ATOM 793 C CA . GLY A 1 99 ? 0.468 0.086 -17.370 1.00 93.88 99 GLY A CA 1
ATOM 794 C C . GLY A 1 99 ? 1.708 0.504 -16.563 1.00 93.88 99 GLY A C 1
ATOM 795 O O . GLY A 1 99 ? 2.804 0.566 -17.113 1.00 93.88 99 GLY A O 1
ATOM 796 N N . ILE A 1 100 ? 1.584 0.733 -15.252 1.00 94.75 100 ILE A N 1
ATOM 797 C CA . ILE A 1 100 ? 2.713 1.105 -14.375 1.00 94.75 100 ILE A CA 1
ATOM 798 C C . ILE A 1 100 ? 3.399 -0.170 -13.875 1.00 94.75 100 ILE A C 1
ATOM 800 O O . ILE A 1 100 ? 3.084 -0.692 -12.807 1.00 94.75 100 ILE A O 1
ATOM 804 N N . VAL A 1 101 ? 4.324 -0.693 -14.681 1.00 93.62 101 VAL A N 1
ATOM 805 C CA . VAL A 1 101 ? 4.985 -1.995 -14.453 1.00 93.62 101 VAL A CA 1
ATOM 806 C C . VAL A 1 101 ? 6.237 -1.926 -13.577 1.00 93.62 101 VAL A C 1
ATOM 808 O O . VAL A 1 101 ? 6.647 -2.930 -13.001 1.00 93.62 101 VAL A O 1
ATOM 811 N N . SER A 1 102 ? 6.855 -0.750 -13.469 1.00 94.69 102 SER A N 1
ATOM 812 C CA . SER A 1 102 ? 8.086 -0.498 -12.714 1.00 94.69 102 SER A CA 1
ATOM 813 C C . SER A 1 102 ? 8.173 0.992 -12.379 1.00 94.69 102 SER A C 1
ATOM 815 O O . SER A 1 102 ? 7.519 1.805 -13.022 1.00 94.69 102 SER A O 1
ATOM 817 N N . ASN A 1 103 ? 9.009 1.377 -11.417 1.00 94.94 103 ASN A N 1
ATOM 818 C CA . ASN A 1 103 ? 9.345 2.775 -11.147 1.00 94.94 103 ASN A CA 1
ATOM 819 C C . ASN A 1 103 ? 10.061 3.431 -12.337 1.00 94.94 103 ASN A C 1
ATOM 821 O O . ASN A 1 103 ? 10.001 4.64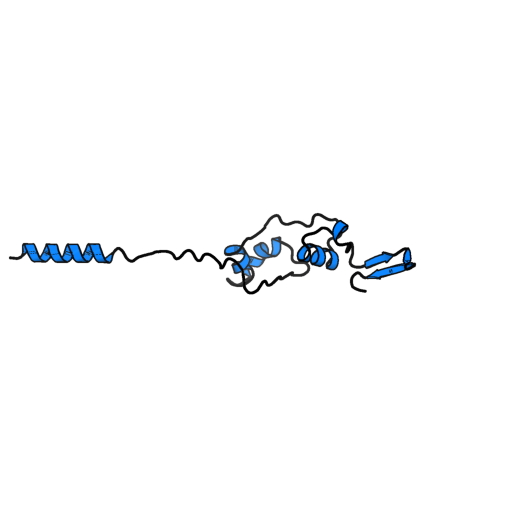5 -12.503 1.00 94.94 103 ASN A O 1
ATOM 825 N N . LYS A 1 104 ? 10.773 2.624 -13.127 1.00 95.00 104 LYS A N 1
ATOM 826 C CA . LYS A 1 104 ? 11.409 3.026 -14.380 1.00 95.00 104 LYS A CA 1
ATOM 827 C C . LYS A 1 104 ? 11.561 1.836 -15.315 1.00 95.00 104 LYS A C 1
ATOM 829 O O . LYS A 1 104 ? 11.789 0.714 -14.852 1.00 95.00 104 LYS A O 1
ATOM 834 N N . TRP A 1 105 ? 11.467 2.064 -16.613 1.00 93.75 105 TRP A N 1
ATOM 835 C CA . TRP A 1 105 ? 11.661 1.035 -17.633 1.00 93.75 105 TRP A CA 1
ATOM 836 C C . TRP A 1 105 ? 12.329 1.623 -18.869 1.00 93.75 105 TRP A C 1
ATOM 838 O O . TRP A 1 105 ? 12.327 2.831 -19.081 1.00 93.75 105 TRP A O 1
ATOM 848 N N . TYR A 1 106 ? 12.936 0.768 -19.686 1.00 93.75 106 TYR A N 1
ATOM 849 C CA . TYR A 1 106 ? 13.489 1.193 -20.964 1.00 93.75 106 TYR A CA 1
ATOM 850 C C . TYR A 1 106 ? 12.366 1.295 -22.000 1.00 93.75 106 TYR A C 1
ATOM 852 O O . TYR A 1 106 ? 11.642 0.325 -22.224 1.00 93.75 106 TYR A O 1
ATOM 860 N N . SER A 1 107 ? 12.214 2.462 -22.622 1.00 93.50 107 SER A N 1
ATOM 861 C CA . SER A 1 107 ? 11.315 2.676 -23.754 1.00 93.50 107 SER A CA 1
ATOM 862 C C . SER A 1 107 ? 12.120 2.630 -25.043 1.00 93.50 107 SER A C 1
ATOM 864 O O . SER A 1 107 ? 12.976 3.481 -25.282 1.00 93.50 107 SER A O 1
ATOM 866 N N . ILE A 1 108 ? 11.800 1.657 -25.897 1.00 92.75 108 ILE A N 1
ATOM 867 C CA . ILE A 1 108 ? 12.390 1.548 -27.236 1.00 92.75 108 ILE A CA 1
ATOM 868 C C . ILE A 1 108 ? 12.035 2.789 -28.067 1.00 92.75 108 ILE A C 1
ATOM 870 O O . ILE A 1 108 ? 12.898 3.331 -28.749 1.00 92.75 108 ILE A O 1
ATOM 874 N N . ASN A 1 109 ? 10.803 3.295 -27.942 1.00 92.62 109 ASN A N 1
ATOM 875 C CA . ASN A 1 109 ? 10.332 4.469 -28.683 1.00 92.62 109 ASN A CA 1
ATOM 876 C C . ASN A 1 109 ? 11.085 5.750 -28.300 1.00 92.62 109 ASN A C 1
ATOM 878 O O . ASN A 1 109 ? 11.308 6.606 -29.149 1.00 92.62 109 ASN A O 1
ATOM 882 N N . ASN A 1 110 ? 11.496 5.871 -27.035 1.00 88.94 110 ASN A N 1
ATOM 883 C CA . ASN A 1 110 ? 12.221 7.044 -26.542 1.00 88.94 110 ASN A CA 1
ATOM 884 C C . ASN A 1 110 ? 13.746 6.833 -26.595 1.00 88.94 110 ASN A C 1
ATOM 886 O O . ASN A 1 110 ? 14.496 7.737 -26.240 1.00 88.94 110 ASN A O 1
ATOM 890 N N . GLY A 1 111 ? 14.211 5.635 -26.973 1.00 93.69 111 GLY A N 1
ATOM 891 C CA . GLY A 1 111 ? 15.627 5.263 -26.981 1.00 93.69 111 GLY A CA 1
ATOM 892 C C . GLY A 1 111 ? 16.300 5.308 -25.604 1.00 93.69 111 GLY A C 1
ATOM 893 O O . GLY A 1 111 ? 17.524 5.402 -25.525 1.00 93.69 111 GLY A O 1
ATOM 894 N N . GLY A 1 112 ? 15.534 5.258 -24.511 1.00 94.50 112 GLY A N 1
ATOM 895 C CA . GLY A 1 112 ? 16.040 5.597 -23.184 1.00 94.50 112 GLY A CA 1
ATOM 896 C C . GLY A 1 112 ? 15.195 5.077 -22.028 1.00 94.50 112 GLY A C 1
ATOM 897 O O . GLY A 1 112 ? 14.125 4.497 -22.208 1.00 94.50 112 GLY A O 1
ATOM 898 N N . VAL A 1 113 ? 15.704 5.279 -20.812 1.00 94.56 113 VAL A N 1
ATOM 899 C CA . VAL A 1 113 ? 14.979 4.959 -19.579 1.00 94.56 113 VAL A CA 1
ATOM 900 C C . VAL A 1 113 ? 13.935 6.038 -19.315 1.00 94.56 113 VAL A C 1
ATOM 902 O O . VAL A 1 113 ? 14.265 7.218 -19.271 1.00 94.56 113 VAL A O 1
ATOM 905 N N . VAL A 1 114 ? 12.695 5.612 -19.109 1.00 93.75 114 VAL A N 1
ATOM 906 C CA . VAL A 1 114 ? 11.560 6.441 -18.705 1.00 93.75 114 VAL A CA 1
ATOM 907 C C . VAL A 1 114 ? 11.238 6.131 -17.249 1.00 93.75 114 VAL A C 1
ATOM 909 O O . VAL A 1 114 ? 11.291 4.967 -16.836 1.00 93.75 114 VAL A O 1
ATOM 912 N N . TYR A 1 115 ? 10.926 7.160 -16.466 1.00 93.56 115 TYR A N 1
ATOM 913 C CA . TYR A 1 115 ? 10.449 7.015 -15.096 1.00 93.56 115 TYR A CA 1
ATOM 914 C C . TYR A 1 115 ? 8.926 7.070 -15.079 1.00 93.56 115 TYR A C 1
ATOM 916 O O . TYR A 1 115 ? 8.309 7.763 -15.871 1.00 93.56 115 TYR A O 1
ATOM 924 N N . ALA A 1 116 ? 8.302 6.348 -14.156 1.00 91.56 116 ALA A N 1
ATOM 925 C CA . ALA A 1 116 ? 6.845 6.243 -14.098 1.00 91.56 116 ALA A CA 1
ATOM 926 C C . ALA A 1 116 ? 6.118 7.544 -13.702 1.00 91.56 116 ALA A C 1
ATOM 928 O O . ALA A 1 116 ? 4.891 7.578 -13.740 1.00 91.56 116 ALA A O 1
ATOM 929 N N . LEU A 1 117 ? 6.856 8.558 -13.243 1.00 88.81 117 LEU A N 1
ATOM 930 C CA . LEU A 1 117 ? 6.325 9.864 -12.837 1.00 88.81 117 LEU A CA 1
ATOM 931 C C . LEU A 1 117 ? 6.680 10.987 -13.821 1.00 88.81 117 LEU A C 1
ATOM 933 O O . LEU A 1 117 ? 6.246 12.114 -13.587 1.00 88.81 117 LEU A O 1
ATOM 937 N N . A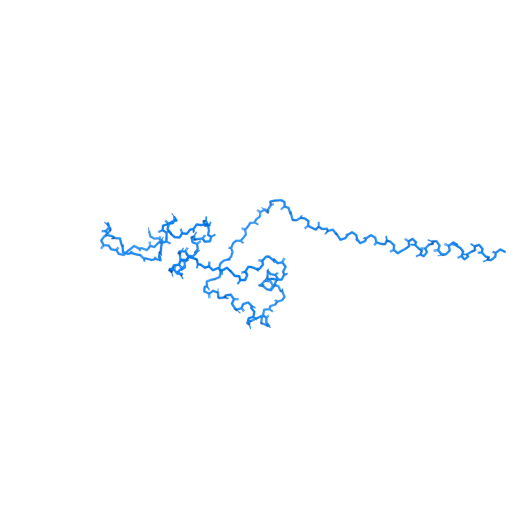SP A 1 118 ? 7.459 10.681 -14.861 1.00 81.56 118 ASP A N 1
ATOM 938 C CA . ASP A 1 118 ? 7.866 11.628 -15.905 1.00 81.56 118 ASP A CA 1
ATOM 939 C C . ASP A 1 118 ? 6.913 11.528 -17.105 1.00 81.56 118 ASP A C 1
ATOM 941 O O . ASP A 1 118 ? 6.547 12.591 -17.654 1.00 81.56 118 ASP A O 1
#

Sequence (118 aa):
MKKFFWLGLSVFFVHGLVSKSFAQINIPPEKPKLIVQIVVSQMRYDYIQRYSHKFGTDGFMQLANQGAFCRNARYNYLLTQSLPGIATIATGTYPSVHGIVSNKWYSINNGGVVYALD

pLDDT: mean 83.78, std 17.69, range [47.09, 96.44]

Secondary structure (DSSP, 8-state):
--SSHHHHHHHHHHHTS------------SS-S-------TT--THHHHHTGGGS-SSTHHHHHHHS---TT----SS---HHHHHHHHHHSS-HHHH---SSEEEETTTTEEEETT-

Radius of gyration: 28.61 Å; chains: 1; bounding box: 69×25×87 Å